Protein AF-A0A963BSY7-F1 (afdb_monomer)

pLDDT: mean 85.68, std 9.6, range [51.75, 94.62]

Foldseek 3Di:
DDDPVQVVLVVCCVPPPPDDDDGPLLVLLVVLQPDPDDSCVVSVHPDVVVSVVSNPDDDPDDDDD

Secondary structure (DSSP, 8-state):
---HHHHHHHHHHHHH--S----HHHHHHHHHHT--S-HHHHTT-SS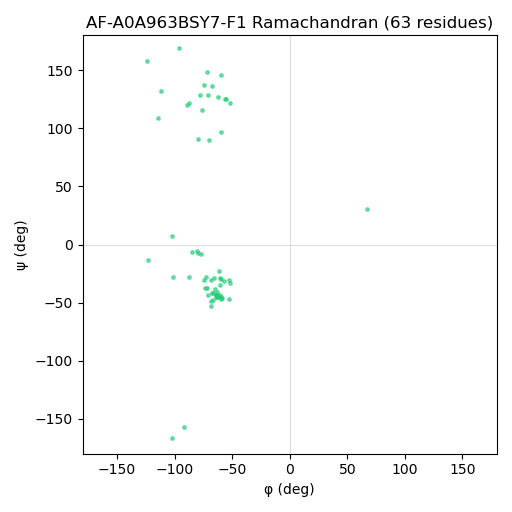HHHHHHH--PPP--PPP-

Structure (mmCIF, N/CA/C/O backbone):
data_AF-A0A963BSY7-F1
#
_entry.id   AF-A0A963BSY7-F1
#
loop_
_atom_site.group_PDB
_atom_site.id
_atom_site.type_symbol
_atom_site.label_atom_id
_atom_site.label_alt_id
_atom_site.label_comp_id
_atom_site.label_asym_id
_atom_site.label_entity_id
_atom_site.label_seq_id
_atom_site.pdbx_PDB_ins_code
_atom_site.Cartn_x
_atom_site.Cartn_y
_atom_site.Cartn_z
_atom_site.occupancy
_atom_site.B_iso_or_equiv
_atom_site.auth_seq_id
_atom_site.auth_comp_id
_atom_site.auth_asym_id
_atom_site.auth_atom_id
_atom_site.pdbx_PDB_model_num
ATOM 1 N N . PRO A 1 1 ? 0.415 9.749 -18.555 1.00 51.75 1 PRO A N 1
ATOM 2 C CA . PRO A 1 1 ? 1.832 9.715 -18.124 1.00 51.75 1 PRO A CA 1
ATOM 3 C C . PRO A 1 1 ? 2.043 8.588 -17.107 1.00 51.75 1 PRO A C 1
ATOM 5 O O . PRO A 1 1 ? 1.477 8.637 -16.020 1.00 51.75 1 PRO A O 1
ATOM 8 N N . GLU A 1 2 ? 2.780 7.549 -17.491 1.00 58.62 2 GLU A N 1
ATOM 9 C CA . GLU A 1 2 ? 3.195 6.486 -16.569 1.00 58.62 2 GLU A CA 1
ATOM 10 C C . GLU A 1 2 ? 4.192 7.068 -15.554 1.00 58.62 2 GLU A C 1
ATOM 12 O O . GLU A 1 2 ? 5.044 7.883 -15.919 1.00 58.62 2 GLU A O 1
ATOM 17 N N . SER A 1 3 ? 4.049 6.741 -14.267 1.00 76.06 3 SER A N 1
ATOM 18 C CA . SER A 1 3 ? 4.922 7.325 -13.243 1.00 76.06 3 SER A CA 1
ATOM 19 C C . SER A 1 3 ? 6.335 6.743 -13.346 1.00 76.06 3 SER A C 1
ATOM 21 O O . SER A 1 3 ? 6.511 5.569 -13.677 1.00 76.06 3 SER A O 1
ATOM 23 N N . THR A 1 4 ? 7.361 7.529 -13.003 1.00 88.31 4 THR A N 1
ATOM 24 C CA . THR A 1 4 ? 8.764 7.067 -12.982 1.00 88.31 4 THR A CA 1
ATOM 25 C C . THR A 1 4 ? 8.936 5.782 -12.165 1.00 88.31 4 THR A C 1
ATOM 27 O O . THR A 1 4 ? 9.739 4.920 -12.517 1.00 88.31 4 THR A O 1
ATOM 30 N N . VAL A 1 5 ? 8.133 5.622 -11.109 1.00 88.69 5 VAL A N 1
ATOM 31 C CA . VAL A 1 5 ? 8.146 4.452 -10.226 1.00 88.69 5 VAL A CA 1
ATOM 32 C C . VAL A 1 5 ? 7.583 3.210 -10.919 1.00 88.69 5 VAL A C 1
ATOM 34 O O . VAL A 1 5 ? 8.188 2.149 -10.814 1.00 88.69 5 VAL A O 1
ATOM 37 N N . GLN A 1 6 ? 6.476 3.318 -11.664 1.00 88.31 6 GLN A N 1
ATOM 38 C CA . GLN A 1 6 ? 5.924 2.184 -12.422 1.00 88.31 6 GLN A CA 1
ATOM 39 C C . GLN A 1 6 ? 6.903 1.703 -13.495 1.00 88.31 6 GLN A C 1
ATOM 41 O O . GLN A 1 6 ? 7.163 0.505 -13.597 1.00 88.31 6 GLN A O 1
ATOM 46 N N . THR A 1 7 ? 7.532 2.631 -14.217 1.00 91.25 7 THR A N 1
ATOM 47 C CA . THR A 1 7 ? 8.541 2.297 -15.230 1.00 91.25 7 THR A CA 1
ATOM 48 C C . THR A 1 7 ? 9.768 1.620 -14.617 1.00 91.25 7 THR A C 1
ATOM 50 O O . THR A 1 7 ? 10.253 0.616 -15.148 1.00 91.25 7 THR A O 1
ATOM 53 N N . ALA A 1 8 ? 10.279 2.146 -13.499 1.00 93.56 8 ALA A N 1
ATOM 54 C CA . ALA A 1 8 ? 11.409 1.555 -12.783 1.00 93.56 8 ALA A CA 1
ATOM 55 C C . ALA A 1 8 ? 11.064 0.161 -12.240 1.00 93.56 8 ALA A C 1
ATOM 57 O O . ALA A 1 8 ? 11.834 -0.779 -12.430 1.00 93.56 8 ALA A O 1
ATOM 58 N N . TRP A 1 9 ? 9.876 0.003 -11.655 1.00 93.31 9 TRP A N 1
ATOM 59 C CA . TRP A 1 9 ? 9.366 -1.283 -11.186 1.00 93.31 9 TRP A CA 1
ATOM 60 C C . TRP A 1 9 ? 9.246 -2.293 -12.326 1.00 93.31 9 TRP A C 1
ATOM 62 O O . TRP A 1 9 ? 9.707 -3.423 -12.212 1.00 93.31 9 TRP A O 1
ATOM 72 N N . GLY A 1 10 ? 8.700 -1.877 -13.469 1.00 92.31 10 GLY A N 1
ATOM 73 C CA . GLY A 1 10 ? 8.583 -2.728 -14.647 1.00 92.31 10 GLY A CA 1
ATOM 74 C C . GLY A 1 10 ? 9.935 -3.211 -15.176 1.00 92.31 10 GLY A C 1
ATOM 75 O O . GLY A 1 10 ? 10.016 -4.337 -15.661 1.00 92.31 10 GLY A O 1
ATOM 76 N N . ARG A 1 11 ? 10.993 -2.392 -15.081 1.00 93.50 11 ARG A N 1
ATOM 77 C CA . ARG A 1 11 ? 12.374 -2.802 -15.403 1.00 93.50 11 ARG A CA 1
ATOM 78 C C . ARG A 1 11 ? 12.883 -3.819 -14.389 1.00 93.50 11 ARG A C 1
ATOM 80 O O . ARG A 1 11 ? 13.222 -4.928 -14.778 1.00 93.50 11 ARG A O 1
ATOM 87 N N . PHE A 1 12 ? 12.801 -3.485 -13.104 1.00 94.31 12 PHE A N 1
ATOM 88 C CA . PHE A 1 12 ? 13.210 -4.376 -12.020 1.00 94.31 12 PHE A CA 1
ATOM 89 C C . PHE A 1 12 ? 12.552 -5.762 -12.120 1.00 94.31 12 PHE A C 1
ATOM 91 O O . PHE A 1 12 ? 13.235 -6.780 -12.071 1.00 94.31 12 PHE A O 1
ATOM 98 N N . MET A 1 13 ? 11.236 -5.811 -12.343 1.00 94.62 13 MET A N 1
ATOM 99 C CA . MET A 1 13 ? 10.489 -7.065 -12.463 1.00 94.62 13 MET A CA 1
ATOM 100 C C . MET A 1 13 ? 10.878 -7.890 -13.691 1.00 94.62 13 MET A C 1
ATOM 102 O O . MET A 1 13 ? 10.749 -9.106 -13.652 1.00 94.62 13 MET A O 1
ATOM 106 N N . ARG A 1 14 ? 11.329 -7.265 -14.786 1.00 89.81 14 ARG A N 1
ATOM 107 C CA . ARG A 1 14 ? 11.843 -8.009 -15.948 1.00 89.81 14 ARG A CA 1
ATOM 108 C C . ARG A 1 14 ? 13.220 -8.601 -15.682 1.00 89.81 14 ARG A C 1
ATOM 110 O O . ARG A 1 14 ? 13.482 -9.709 -16.132 1.00 89.81 14 ARG A O 1
ATOM 117 N N . ASP A 1 15 ? 14.063 -7.868 -14.965 1.00 92.81 15 ASP A N 1
ATOM 118 C CA . ASP A 1 15 ? 15.476 -8.213 -14.821 1.00 92.81 15 ASP A CA 1
ATOM 119 C C . ASP A 1 15 ? 15.724 -9.178 -13.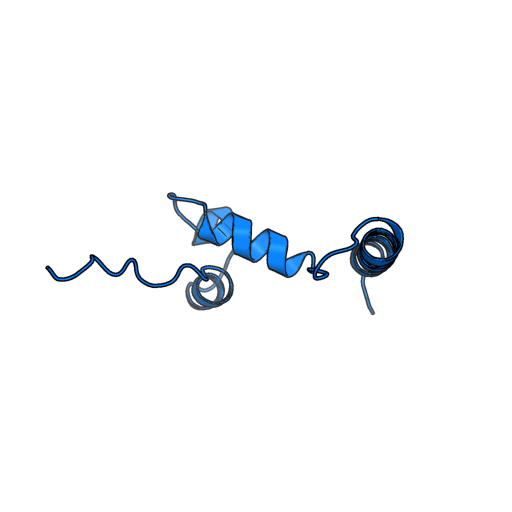648 1.00 92.81 15 ASP A C 1
ATOM 121 O O . ASP A 1 15 ? 16.668 -9.965 -13.680 1.00 92.81 15 ASP A O 1
ATOM 125 N N . HIS A 1 16 ? 14.870 -9.147 -12.616 1.00 88.62 16 HIS A N 1
ATOM 126 C CA . HIS A 1 16 ? 15.127 -9.843 -11.349 1.00 88.62 16 HIS A CA 1
ATOM 127 C C . HIS A 1 16 ? 14.056 -10.851 -10.923 1.00 88.62 16 HIS A C 1
ATOM 129 O O . HIS A 1 16 ? 14.310 -11.646 -10.018 1.00 88.62 16 HIS A O 1
ATOM 135 N N . TRP A 1 17 ? 12.873 -10.854 -11.542 1.00 88.50 17 TRP A N 1
ATOM 136 C CA . TRP A 1 17 ? 11.773 -11.730 -11.136 1.00 88.50 17 TRP A CA 1
ATOM 137 C C . TRP A 1 17 ? 11.450 -12.752 -12.227 1.00 88.50 17 TRP A C 1
ATOM 139 O O . TRP A 1 17 ? 10.901 -12.416 -13.271 1.00 88.50 17 TRP A O 1
ATOM 149 N N . GLN A 1 18 ? 11.793 -14.017 -11.981 1.00 81.50 18 GLN A N 1
ATOM 150 C CA . GLN A 1 18 ? 11.650 -15.100 -12.968 1.00 81.50 18 GLN A CA 1
ATOM 151 C C . GLN A 1 18 ? 10.248 -15.730 -12.996 1.00 81.50 18 GLN A C 1
ATOM 153 O O . GLN A 1 18 ? 9.979 -16.614 -13.804 1.00 81.50 18 GLN A O 1
ATOM 158 N N . TRP A 1 19 ? 9.380 -15.331 -12.069 1.00 84.75 19 TRP A N 1
ATOM 159 C CA . TRP A 1 19 ? 8.038 -15.883 -11.905 1.00 84.75 19 TRP A CA 1
ATOM 160 C C . TRP A 1 19 ? 7.006 -14.916 -12.495 1.00 84.75 19 TRP A C 1
ATOM 162 O O . TRP A 1 19 ? 7.347 -13.975 -13.217 1.00 84.75 19 TRP A O 1
ATOM 172 N N . GLU A 1 20 ? 5.727 -15.123 -12.184 1.00 87.69 20 GLU A N 1
ATOM 173 C CA . GLU A 1 20 ? 4.680 -14.195 -12.591 1.00 87.69 20 GLU A CA 1
ATOM 174 C C . GLU A 1 20 ? 4.975 -12.778 -12.081 1.00 87.69 20 GLU A C 1
ATOM 176 O O . GLU A 1 20 ? 5.223 -12.542 -10.894 1.00 87.69 20 GLU A O 1
ATOM 181 N N . ARG A 1 21 ? 4.987 -11.828 -13.019 1.00 91.38 21 ARG A N 1
ATOM 182 C CA . ARG A 1 21 ? 5.222 -10.417 -12.727 1.00 91.38 21 ARG A CA 1
ATOM 183 C C . ARG A 1 21 ? 3.975 -9.827 -12.085 1.00 91.38 21 ARG A C 1
ATOM 185 O O . ARG A 1 21 ? 2.873 -10.018 -12.583 1.00 91.38 21 ARG A O 1
ATOM 192 N N . PHE A 1 22 ? 4.178 -9.025 -11.053 1.00 92.62 22 PHE A N 1
ATOM 193 C CA . PHE A 1 22 ? 3.123 -8.286 -10.375 1.00 92.62 22 PHE A CA 1
ATOM 194 C C . PHE A 1 22 ? 3.425 -6.786 -10.357 1.00 92.62 22 PHE A C 1
ATOM 196 O O . PHE A 1 22 ? 4.570 -6.337 -10.495 1.00 92.62 22 PHE A O 1
ATOM 203 N N . THR A 1 23 ? 2.373 -5.993 -10.201 1.00 92.31 23 THR A N 1
ATOM 204 C CA . THR A 1 23 ? 2.446 -4.534 -10.181 1.00 92.31 23 THR A CA 1
ATOM 205 C C . THR A 1 23 ? 2.501 -3.996 -8.752 1.00 92.31 23 THR A C 1
ATOM 207 O O . THR A 1 23 ? 2.204 -4.684 -7.777 1.00 92.31 23 THR A O 1
ATOM 210 N N . ILE A 1 24 ? 2.792 -2.703 -8.612 1.00 91.88 24 ILE A N 1
ATOM 211 C CA . ILE A 1 24 ? 2.695 -2.008 -7.319 1.00 91.88 24 ILE A CA 1
ATOM 212 C C . ILE A 1 24 ? 1.253 -2.039 -6.770 1.00 91.88 24 ILE A C 1
ATOM 214 O O . ILE A 1 24 ? 1.048 -2.061 -5.557 1.00 91.88 24 ILE A O 1
ATOM 218 N N . HIS A 1 25 ? 0.238 -2.094 -7.641 1.00 91.06 25 HIS A N 1
ATOM 219 C CA . HIS A 1 25 ? -1.151 -2.242 -7.204 1.00 91.06 25 HIS A CA 1
ATOM 220 C C . HIS A 1 25 ? -1.426 -3.614 -6.585 1.00 91.06 25 HIS A C 1
ATOM 222 O O . HIS A 1 25 ? -2.238 -3.701 -5.666 1.00 91.06 25 HIS A O 1
ATOM 228 N N . ASP A 1 26 ? -0.730 -4.659 -7.027 1.00 91.75 26 ASP A N 1
ATOM 229 C CA . ASP A 1 26 ? -0.863 -5.997 -6.448 1.00 91.75 26 ASP A CA 1
ATOM 230 C C . ASP A 1 26 ? -0.221 -6.073 -5.065 1.00 91.75 26 ASP A C 1
ATOM 232 O O . ASP A 1 26 ? -0.812 -6.651 -4.155 1.00 91.75 26 ASP A O 1
ATOM 236 N N . LEU A 1 27 ? 0.911 -5.388 -4.859 1.00 92.06 27 LEU A N 1
ATOM 237 C CA . LEU A 1 27 ? 1.478 -5.204 -3.519 1.00 92.06 27 LEU A CA 1
ATOM 238 C C . LEU A 1 27 ? 0.496 -4.491 -2.589 1.00 92.06 27 LEU A C 1
ATOM 240 O O . LEU A 1 27 ? 0.273 -4.935 -1.463 1.00 92.06 27 LEU A O 1
ATOM 244 N N . LYS A 1 28 ? -0.135 -3.409 -3.066 1.00 91.50 28 LYS A N 1
ATOM 245 C CA . LYS A 1 28 ? -1.163 -2.708 -2.289 1.00 91.50 28 LYS A CA 1
ATOM 246 C C . LYS A 1 28 ? -2.347 -3.625 -1.970 1.00 91.50 28 LYS A C 1
ATOM 248 O O . LYS A 1 28 ? -2.820 -3.614 -0.838 1.00 91.50 28 LYS A O 1
ATOM 253 N N . ALA A 1 29 ? -2.818 -4.417 -2.933 1.00 91.56 29 ALA A N 1
ATOM 254 C CA . ALA A 1 29 ? -3.929 -5.345 -2.723 1.00 91.56 29 ALA A CA 1
ATOM 255 C C . ALA A 1 29 ? -3.586 -6.401 -1.674 1.00 91.56 29 ALA A C 1
ATOM 257 O O . ALA A 1 29 ? -4.366 -6.620 -0.751 1.00 91.56 29 ALA A O 1
ATOM 258 N N . LYS A 1 30 ? -2.388 -6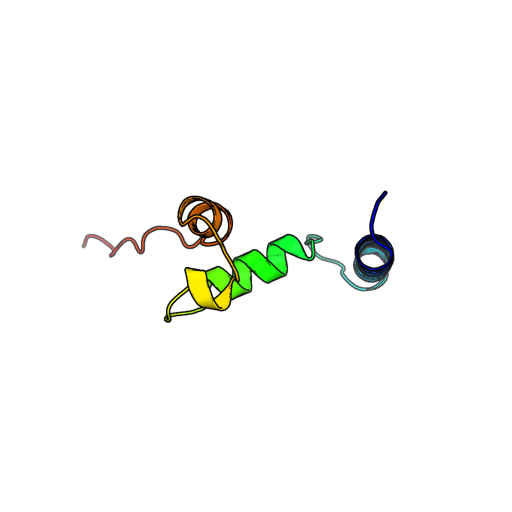.986 -1.757 1.00 91.94 30 LYS A N 1
ATOM 259 C CA . LYS A 1 30 ? -1.898 -7.942 -0.764 1.00 91.94 30 LYS A CA 1
ATOM 260 C C . LYS A 1 30 ? -1.823 -7.317 0.631 1.00 91.94 30 LYS A C 1
ATOM 262 O O . LYS A 1 30 ? -2.362 -7.887 1.570 1.00 91.94 30 LYS A O 1
ATOM 267 N N . GLY A 1 31 ? -1.260 -6.113 0.749 1.00 92.06 31 GLY A N 1
ATOM 268 C CA . GLY A 1 31 ? -1.162 -5.403 2.027 1.00 92.06 31 GLY A CA 1
ATOM 269 C C . GLY A 1 31 ? -2.517 -5.044 2.648 1.00 92.06 31 GLY A C 1
ATOM 270 O O . GLY A 1 31 ? -2.695 -5.201 3.850 1.00 92.06 31 GLY A O 1
ATOM 271 N N . VAL A 1 32 ? -3.492 -4.598 1.847 1.00 92.19 32 VAL A N 1
ATOM 272 C CA . VAL A 1 32 ? -4.864 -4.335 2.328 1.00 92.19 32 VAL A CA 1
ATOM 273 C C . VAL A 1 32 ? -5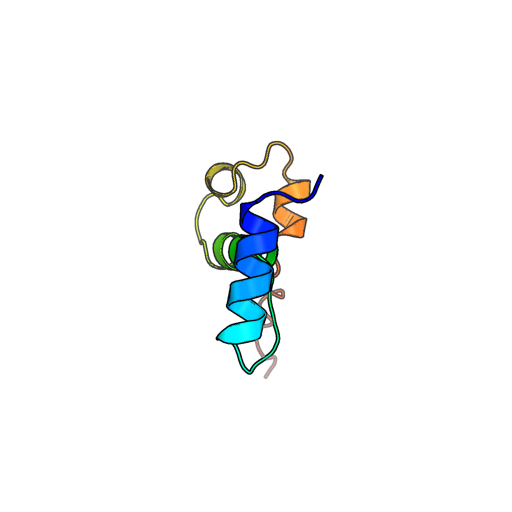.555 -5.631 2.748 1.00 92.19 32 VAL A C 1
ATOM 275 O O . VAL A 1 32 ? -6.241 -5.660 3.765 1.00 92.19 32 VAL A O 1
ATOM 278 N N . SER A 1 33 ? -5.374 -6.691 1.964 1.00 89.44 33 SER A N 1
ATOM 279 C CA . SER A 1 33 ? -5.985 -7.996 2.203 1.00 89.44 33 SER A CA 1
ATOM 280 C C . SER A 1 33 ? -5.491 -8.633 3.503 1.00 89.44 33 SER A C 1
ATOM 282 O O . SER A 1 33 ? -6.305 -9.088 4.300 1.00 89.44 33 SER A O 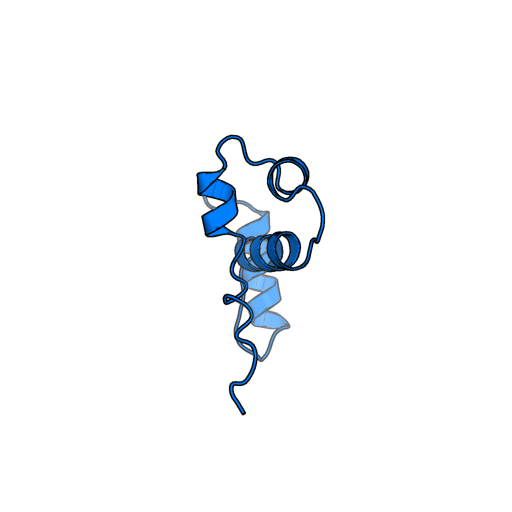1
ATOM 284 N N . ASP A 1 34 ? -4.179 -8.601 3.740 1.00 89.69 34 ASP A N 1
ATOM 285 C CA . ASP A 1 34 ? -3.527 -9.227 4.898 1.00 89.69 34 ASP A CA 1
ATOM 286 C C . ASP A 1 34 ? -3.694 -8.437 6.207 1.00 89.69 34 ASP A C 1
ATOM 288 O O . ASP A 1 34 ? -3.285 -8.904 7.267 1.00 89.69 34 ASP A O 1
ATOM 292 N N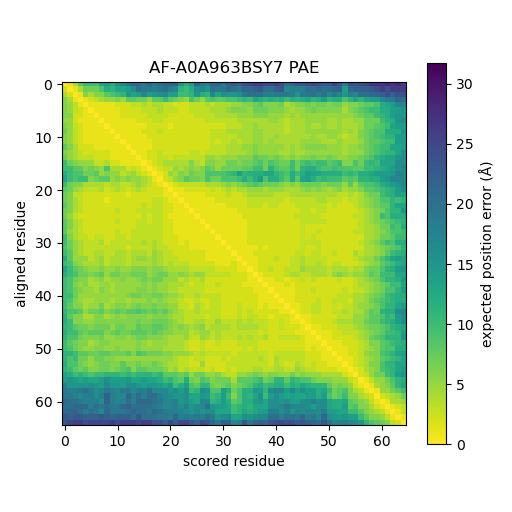 . PHE A 1 35 ? -4.246 -7.223 6.154 1.00 91.94 35 PHE A N 1
ATOM 293 C CA . PHE A 1 35 ? -4.384 -6.370 7.328 1.00 91.9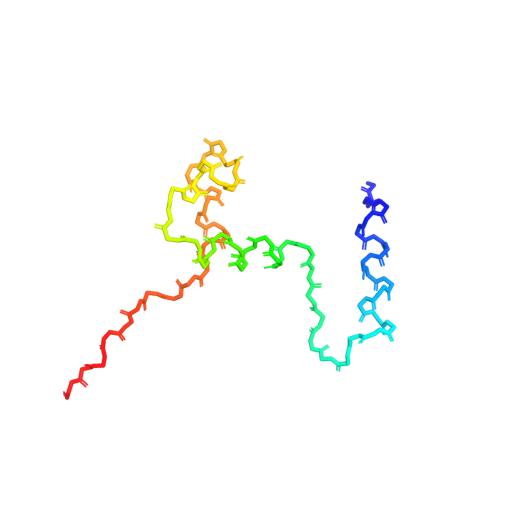4 35 PHE A CA 1
ATOM 294 C C . PHE A 1 35 ? -5.702 -6.618 8.071 1.00 91.94 35 PHE A C 1
ATOM 296 O O . PHE A 1 35 ? -6.779 -6.358 7.540 1.00 91.94 35 PHE A O 1
ATOM 303 N N . ASP A 1 36 ? -5.623 -7.013 9.342 1.00 88.31 36 ASP A N 1
ATOM 304 C CA . ASP A 1 36 ? -6.799 -7.330 10.172 1.00 88.31 36 ASP A CA 1
ATOM 305 C C . ASP A 1 36 ? -7.523 -6.101 10.766 1.00 88.31 36 ASP A C 1
ATOM 307 O O . ASP A 1 36 ? -8.566 -6.232 11.406 1.00 88.31 36 ASP A O 1
ATOM 311 N N . GLY A 1 37 ? -6.981 -4.891 10.594 1.00 89.75 37 GLY A N 1
ATOM 312 C CA . GLY A 1 37 ? -7.540 -3.665 11.168 1.00 89.75 37 GLY A CA 1
ATOM 313 C C . GLY A 1 37 ? -8.522 -2.926 10.254 1.00 89.75 37 GLY A C 1
ATOM 314 O O . GLY A 1 37 ? -9.110 -3.470 9.321 1.00 89.75 37 GLY A O 1
ATOM 315 N N . ASN A 1 38 ? -8.688 -1.620 10.494 1.00 91.38 38 ASN A N 1
ATOM 316 C CA . ASN A 1 38 ? -9.497 -0.772 9.618 1.00 91.38 38 ASN A CA 1
ATOM 317 C C . ASN A 1 38 ? -8.797 -0.563 8.259 1.00 91.38 38 ASN A C 1
ATOM 319 O O . ASN A 1 38 ? -8.037 0.391 8.066 1.00 91.38 38 ASN A O 1
ATOM 323 N N . LYS A 1 39 ? -9.089 -1.459 7.310 1.00 91.56 39 LYS A N 1
ATOM 324 C CA . LYS A 1 39 ? -8.556 -1.465 5.939 1.00 91.56 39 LYS A CA 1
ATOM 325 C C . LYS A 1 39 ? -8.831 -0.170 5.175 1.00 91.56 39 LYS A C 1
ATOM 327 O O . LYS A 1 39 ? -8.020 0.237 4.344 1.00 91.56 39 LYS A O 1
ATOM 332 N N . GLN A 1 40 ? -9.943 0.508 5.461 1.00 91.06 40 GLN A N 1
ATOM 333 C CA . GLN A 1 40 ? -10.288 1.760 4.793 1.00 91.06 40 GLN A CA 1
ATOM 334 C C . GLN A 1 40 ? -9.337 2.892 5.190 1.00 91.06 40 GLN A C 1
ATOM 336 O O . GLN A 1 40 ? -8.798 3.572 4.313 1.00 91.06 40 GLN A O 1
ATOM 341 N N . LEU A 1 41 ? -9.099 3.059 6.495 1.00 90.69 41 LEU A N 1
ATOM 342 C CA . LEU A 1 41 ? -8.164 4.059 7.013 1.00 90.69 41 LEU A CA 1
ATOM 343 C C . LEU A 1 41 ? -6.725 3.728 6.612 1.00 90.69 41 LEU A C 1
ATOM 345 O O . LEU A 1 41 ? -6.029 4.591 6.082 1.00 90.69 41 LEU A O 1
ATOM 349 N N . ALA A 1 42 ? -6.302 2.475 6.792 1.00 90.12 42 ALA A N 1
ATOM 350 C CA . ALA A 1 42 ? -4.943 2.043 6.466 1.00 90.12 42 ALA A CA 1
ATOM 351 C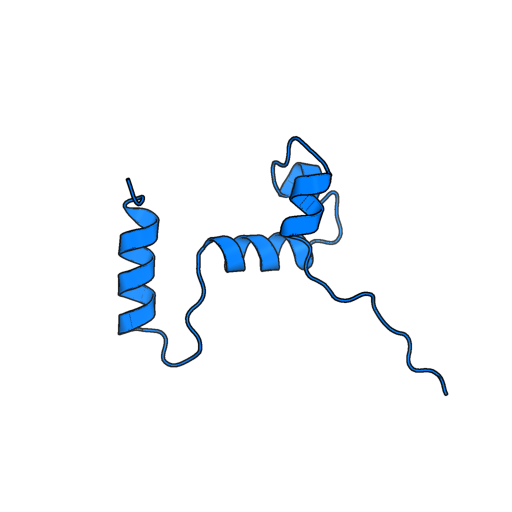 C . ALA A 1 42 ? -4.637 2.131 4.959 1.00 90.12 42 ALA A C 1
ATOM 353 O O . ALA A 1 42 ? -3.549 2.541 4.564 1.00 90.12 42 ALA A O 1
ATOM 354 N N . GLY A 1 43 ? -5.606 1.798 4.100 1.00 88.31 43 GLY A N 1
ATOM 355 C CA . GLY A 1 43 ? -5.468 1.881 2.643 1.00 88.31 43 GLY A CA 1
ATOM 356 C C . GLY A 1 43 ? -5.643 3.291 2.061 1.00 88.31 43 GLY A C 1
ATOM 357 O O . GLY A 1 43 ? -5.421 3.480 0.855 1.00 88.31 43 GLY A O 1
ATOM 358 N N . GLY A 1 44 ? -6.048 4.265 2.889 1.00 90.31 44 GLY A N 1
ATOM 359 C CA . GLY A 1 44 ? -6.317 5.649 2.490 1.00 90.31 44 GLY A CA 1
ATOM 360 C C . GLY A 1 44 ? -7.531 5.800 1.566 1.00 90.31 44 GLY A C 1
ATOM 361 O O . GLY A 1 44 ? -7.544 6.665 0.688 1.00 90.31 44 GLY A O 1
ATOM 362 N N . HIS A 1 45 ? -8.532 4.927 1.695 1.00 91.25 45 HIS A N 1
ATOM 363 C CA . HIS A 1 45 ? -9.677 4.884 0.789 1.00 91.25 45 HIS A CA 1
ATOM 364 C C . HIS A 1 45 ? -10.801 5.824 1.238 1.00 91.25 45 HIS A C 1
ATOM 366 O O . HIS A 1 45 ? -11.358 5.689 2.324 1.00 91.25 45 HIS A O 1
ATOM 372 N N . LYS A 1 46 ? -11.178 6.760 0.357 1.00 88.50 46 LYS A N 1
ATOM 373 C CA . LYS A 1 46 ? -12.294 7.688 0.604 1.00 88.50 46 LYS A CA 1
ATOM 374 C C . LYS A 1 46 ? -13.650 6.979 0.625 1.00 88.50 46 LYS A C 1
ATOM 376 O O . LYS A 1 46 ? -14.474 7.280 1.477 1.00 88.50 46 LYS A O 1
ATOM 381 N N . ASP A 1 47 ? -13.860 6.043 -0.298 1.00 91.06 47 ASP A N 1
ATOM 382 C CA . ASP A 1 47 ? -15.103 5.277 -0.434 1.00 91.06 47 ASP A CA 1
ATOM 383 C C . ASP A 1 47 ? -14.846 3.801 -0.058 1.00 91.06 47 ASP A C 1
ATOM 385 O O . ASP A 1 47 ? -13.873 3.221 -0.562 1.00 91.06 47 ASP A O 1
ATOM 389 N N . PRO A 1 48 ? -15.695 3.174 0.781 1.00 88.31 48 PRO A N 1
ATOM 390 C CA . PRO A 1 48 ? -15.619 1.747 1.104 1.00 88.31 48 PRO A CA 1
ATOM 391 C C . PRO A 1 48 ? -15.581 0.821 -0.120 1.00 88.31 48 PRO A C 1
ATOM 393 O O . PRO A 1 48 ? -14.926 -0.217 -0.090 1.00 88.31 48 PRO A O 1
ATOM 396 N N . ARG A 1 49 ? -16.212 1.202 -1.236 1.00 88.19 49 ARG A N 1
ATOM 397 C CA . ARG A 1 49 ? -16.178 0.440 -2.496 1.00 88.19 49 ARG A CA 1
ATOM 398 C C . ARG A 1 49 ? -14.761 0.265 -3.030 1.00 88.19 49 ARG A C 1
ATOM 400 O O . ARG A 1 49 ? -14.464 -0.742 -3.660 1.00 88.19 49 ARG A O 1
ATOM 407 N N . MET A 1 50 ? -13.870 1.218 -2.755 1.00 87.62 50 MET A N 1
ATOM 408 C CA . MET A 1 50 ? -12.468 1.122 -3.157 1.00 87.62 50 MET A CA 1
ATOM 409 C C . MET A 1 50 ? -11.713 0.090 -2.318 1.00 87.62 50 MET A C 1
ATOM 411 O O . MET A 1 50 ? -10.776 -0.514 -2.827 1.00 87.62 50 MET A O 1
ATOM 415 N N . VAL A 1 51 ? -12.130 -0.152 -1.070 1.00 88.44 51 VAL A N 1
ATOM 416 C CA . VAL A 1 51 ? -11.560 -1.221 -0.235 1.00 88.44 51 VAL A CA 1
ATOM 417 C C . VAL A 1 51 ? -11.855 -2.577 -0.865 1.00 88.44 51 VAL A C 1
ATOM 419 O O . VAL A 1 51 ? -10.939 -3.376 -1.010 1.00 88.44 51 VAL A O 1
ATOM 422 N N . ALA A 1 52 ? -13.082 -2.795 -1.346 1.00 85.50 52 ALA A N 1
ATOM 423 C CA . ALA A 1 52 ? -13.486 -4.049 -1.989 1.00 85.50 52 ALA A CA 1
ATOM 424 C C . ALA A 1 52 ? -12.695 -4.385 -3.273 1.00 85.50 52 ALA A C 1
ATOM 426 O O . ALA A 1 52 ? -12.605 -5.545 -3.652 1.00 85.50 52 ALA A O 1
ATOM 427 N N . VAL A 1 53 ? -12.091 -3.395 -3.942 1.00 86.62 53 VAL A N 1
ATOM 428 C CA . VAL A 1 53 ? -11.215 -3.627 -5.111 1.00 86.62 53 VAL A CA 1
ATOM 429 C C . VAL A 1 53 ? -9.848 -4.200 -4.700 1.00 86.62 53 VAL A C 1
ATOM 431 O O . VAL A 1 53 ? -9.208 -4.926 -5.468 1.00 86.62 53 VAL A O 1
ATOM 434 N N . TYR A 1 54 ? -9.378 -3.854 -3.499 1.00 84.12 54 TYR A N 1
ATOM 435 C CA . TYR A 1 54 ? -8.060 -4.239 -2.986 1.00 84.12 54 TYR A CA 1
ATOM 436 C C . TYR A 1 54 ? -8.108 -5.398 -1.986 1.00 84.12 54 TYR A C 1
ATOM 438 O O . TYR A 1 54 ? -7.134 -6.140 -1.905 1.00 84.12 54 TYR A O 1
ATOM 446 N N . ASP A 1 55 ? -9.208 -5.570 -1.256 1.00 85.19 55 ASP A N 1
ATOM 447 C CA . ASP A 1 55 ? -9.430 -6.697 -0.353 1.00 85.19 55 ASP A CA 1
ATOM 448 C C . ASP A 1 55 ? -9.877 -7.927 -1.154 1.00 85.19 55 ASP A C 1
ATOM 450 O O . ASP A 1 55 ? -11.054 -8.102 -1.462 1.00 85.19 55 ASP A O 1
ATOM 454 N N . ARG A 1 56 ? -8.902 -8.740 -1.574 1.00 82.62 56 ARG A N 1
ATOM 455 C CA . ARG A 1 56 ? -9.091 -9.854 -2.519 1.00 82.62 56 ARG A CA 1
ATOM 456 C C . ARG A 1 56 ? -9.129 -11.222 -1.839 1.00 82.62 56 ARG A C 1
ATOM 458 O O . ARG A 1 56 ? -9.108 -12.233 -2.541 1.00 82.62 56 ARG A O 1
ATOM 465 N N . LEU A 1 57 ? -9.136 -11.289 -0.504 1.00 74.19 57 LEU A N 1
ATOM 466 C CA . LEU A 1 57 ? -9.199 -12.584 0.172 1.00 74.19 57 LEU A CA 1
ATOM 467 C C . LEU A 1 57 ? -10.516 -13.287 -0.181 1.00 74.19 57 LEU A C 1
ATOM 469 O O . LEU A 1 57 ? -11.587 -12.697 -0.012 1.00 74.19 57 LEU A O 1
ATOM 473 N N . PRO A 1 58 ? -10.466 -14.542 -0.664 1.00 68.00 58 PRO A N 1
ATOM 474 C CA . PRO A 1 58 ? -11.677 -15.321 -0.831 1.00 68.00 58 PRO A CA 1
ATOM 475 C C . PRO A 1 58 ? -12.360 -15.468 0.527 1.00 68.00 58 PRO A C 1
ATOM 477 O O . PRO A 1 58 ? -11.699 -15.574 1.563 1.00 68.00 58 PRO A O 1
ATOM 480 N N . ILE A 1 59 ? -13.694 -15.484 0.513 1.00 66.56 59 ILE A N 1
ATOM 481 C CA . ILE A 1 59 ? -14.487 -15.770 1.709 1.00 66.56 59 ILE A CA 1
ATOM 482 C C . ILE A 1 59 ? -13.948 -17.079 2.289 1.00 66.56 59 ILE A C 1
ATOM 484 O O . ILE A 1 59 ? -13.910 -18.089 1.587 1.00 66.56 59 ILE A O 1
ATOM 488 N N . GLY A 1 60 ? -13.487 -17.046 3.541 1.00 65.81 60 GLY A N 1
ATOM 489 C CA . GLY A 1 60 ? -12.930 -18.214 4.213 1.00 65.81 60 GLY A CA 1
ATOM 490 C C . GLY A 1 60 ? -13.978 -19.317 4.291 1.00 65.81 60 GLY A C 1
ATOM 491 O O . GLY A 1 60 ? -14.842 -19.303 5.167 1.00 65.81 60 GLY A O 1
ATOM 492 N N . ILE A 1 61 ? -13.927 -20.258 3.352 1.00 68.81 61 ILE A N 1
ATOM 493 C CA . ILE A 1 61 ? -14.856 -21.379 3.307 1.00 68.81 61 ILE A CA 1
ATOM 494 C C . ILE A 1 61 ? -14.408 -22.357 4.387 1.00 68.81 61 ILE A C 1
ATOM 496 O O . ILE A 1 61 ? -13.305 -22.902 4.325 1.00 68.81 61 ILE A O 1
ATOM 500 N N . ARG A 1 62 ? -15.244 -22.574 5.406 1.00 67.81 62 ARG A N 1
ATOM 501 C CA . ARG A 1 62 ? -14.997 -23.660 6.357 1.00 67.81 62 ARG A CA 1
ATOM 502 C C . ARG A 1 62 ? -15.255 -24.981 5.628 1.00 67.81 62 ARG A C 1
ATOM 504 O O . ARG A 1 62 ? -16.324 -25.109 5.027 1.00 67.81 62 ARG A O 1
ATOM 511 N N . PRO A 1 63 ? -14.326 -25.952 5.663 1.00 71.25 63 PRO A N 1
ATOM 512 C CA . PRO A 1 63 ? -14.568 -27.262 5.077 1.00 71.25 63 PRO A CA 1
ATOM 513 C C . PRO A 1 63 ? -15.839 -27.861 5.684 1.00 71.25 63 PRO A C 1
ATOM 515 O O . PRO A 1 63 ? -15.966 -27.938 6.909 1.00 71.25 63 PRO A O 1
ATOM 518 N N . THR A 1 64 ? -16.793 -28.240 4.836 1.00 71.75 64 THR A N 1
ATOM 519 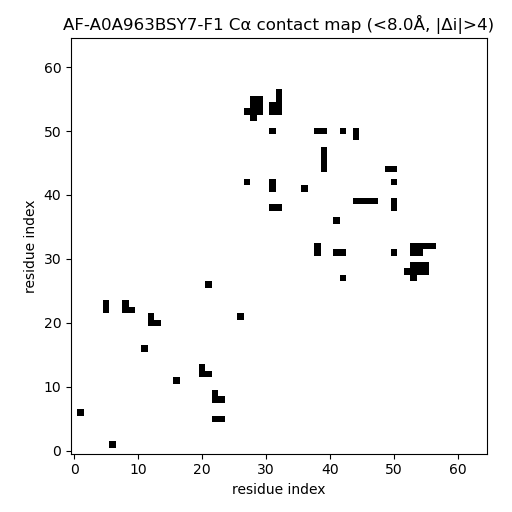C CA . THR A 1 64 ? -17.942 -29.035 5.284 1.00 71.75 64 THR A CA 1
ATOM 520 C C . THR A 1 64 ? -17.455 -30.473 5.426 1.00 71.75 64 THR A C 1
ATOM 522 O O . THR A 1 64 ? -16.764 -30.961 4.533 1.00 71.75 64 THR A O 1
ATOM 525 N N . LYS A 1 65 ? -17.717 -31.083 6.586 1.00 64.75 65 LYS A N 1
ATOM 526 C CA . LYS A 1 65 ? -17.351 -32.476 6.872 1.00 64.75 65 LYS A CA 1
ATOM 527 C C . LYS A 1 65 ? -18.107 -33.451 5.982 1.00 64.75 65 LYS A C 1
ATOM 529 O O . LYS A 1 65 ? -19.281 -33.148 5.677 1.00 64.75 65 LYS A O 1
#

Radius of gyration: 15.34 Å; Cα contacts (8 Å, |Δi|>4): 41; chains: 1; bounding box: 33×42×29 Å

Sequence (65 aa):
PESTVQTAWGRFMRDHWQWERFTIHDLKAKGVSDFDGNKQLAGGHKDPRMVAVYDRLPIGIRPTK

Mean predicted aligned error: 6.5 Å

Solvent-accessible surface area (backbone atoms only — not comparable to full-atom values): 4204 Å² total; per-residue (Å²): 135,85,51,73,63,58,56,50,48,57,48,48,42,68,79,74,45,93,63,90,80,79,54,74,66,52,55,51,20,50,54,39,42,74,43,91,66,66,44,41,72,76,66,68,42,92,48,72,72,59,38,62,76,29,44,70,70,71,80,85,75,75,84,79,130